Protein AF-D6WAL2-F1 (afdb_monomer)

InterPro domains:
  IPR043472 Macro domain-like [G3DSA:3.40.220.10] (31-70)

Nearest PDB structures (foldseek):
  2mkd-assembly1_A  TM=2.718E-01  e=6.088E+00  Homo sapiens

pLDDT: mean 73.25, std 17.26, range [39.75, 96.06]

Radius of gyration: 22.71 Å; Cα contacts (8 Å, |Δi|>4): 28; chains: 1; bounding box: 51×24×54 Å

Mean predicted aligned error: 16.81 Å

Solvent-accessible surface area (backbone atoms only — not comparable to full-atom values): 5088 Å² total; per-residue (Å²): 139,83,88,80,83,83,86,81,78,89,78,84,78,82,77,86,74,88,69,81,90,72,91,68,81,77,82,71,74,80,83,78,86,85,88,72,60,69,43,83,42,94,88,46,105,46,73,45,62,36,80,69,34,45,57,50,21,59,75,51,72,48,49,53,61,73,69,63,71,132

Secondary structure (DSSP, 8-state):
------------------------S--PPP-------EEE-SSSS-EEEPHHHHHHHHHTTTHHHHH---

Structure (mmCIF, N/CA/C/O backbone):
data_AF-D6WAL2-F1
#
_entry.id   AF-D6WAL2-F1
#
loop_
_atom_site.group_PDB
_atom_site.id
_atom_site.type_symbol
_atom_site.label_atom_id
_atom_site.label_alt_id
_atom_site.label_comp_id
_atom_site.label_asym_id
_atom_site.label_entity_id
_atom_site.label_seq_id
_atom_site.pdbx_PDB_ins_code
_atom_site.Cartn_x
_atom_site.Cartn_y
_atom_site.Cartn_z
_atom_site.occupancy
_atom_site.B_iso_or_equiv
_atom_site.auth_seq_id
_atom_site.auth_comp_id
_atom_site.auth_asym_id
_atom_site.auth_atom_id
_atom_site.pdbx_PDB_model_num
ATOM 1 N N . MET A 1 1 ? 34.301 -10.415 22.090 1.00 39.75 1 MET A N 1
ATOM 2 C CA . MET A 1 1 ? 34.888 -10.796 20.786 1.00 39.75 1 MET A CA 1
ATOM 3 C C . MET A 1 1 ? 33.802 -10.603 19.736 1.00 39.75 1 MET A C 1
ATOM 5 O O . MET A 1 1 ? 32.858 -11.378 19.727 1.00 39.75 1 MET A O 1
ATOM 9 N N . ALA A 1 2 ? 33.847 -9.521 18.956 1.00 49.09 2 ALA A N 1
ATOM 10 C CA . ALA A 1 2 ? 32.820 -9.210 17.958 1.00 49.09 2 ALA A CA 1
ATOM 11 C C . ALA A 1 2 ? 33.328 -9.603 16.564 1.00 49.09 2 ALA A C 1
ATOM 13 O O . ALA A 1 2 ? 34.395 -9.152 16.151 1.00 49.09 2 ALA A O 1
ATOM 14 N N . LEU A 1 3 ? 32.588 -10.459 15.856 1.00 50.59 3 LEU A N 1
ATOM 15 C CA . LEU A 1 3 ? 32.908 -10.855 14.485 1.00 50.59 3 LEU A CA 1
ATOM 16 C C . LEU A 1 3 ? 32.292 -9.839 13.517 1.00 50.59 3 LEU A C 1
ATOM 18 O O . LEU A 1 3 ? 31.082 -9.805 13.311 1.00 50.59 3 LEU A O 1
ATOM 22 N N . SER A 1 4 ? 33.148 -8.989 12.953 1.00 53.81 4 SER A N 1
ATOM 23 C CA . SER A 1 4 ? 32.807 -8.046 11.888 1.00 53.81 4 SER A CA 1
ATOM 24 C C . SER A 1 4 ? 32.822 -8.772 10.542 1.00 53.81 4 SER A C 1
ATOM 26 O O . SER A 1 4 ? 33.863 -9.280 10.122 1.00 53.81 4 SER A O 1
ATOM 28 N N . LEU A 1 5 ? 31.676 -8.843 9.862 1.00 54.25 5 LEU A N 1
ATOM 29 C CA . LEU A 1 5 ? 31.572 -9.440 8.529 1.00 54.25 5 LEU A CA 1
ATOM 30 C C . LEU A 1 5 ? 31.688 -8.349 7.462 1.00 54.25 5 LEU A C 1
ATOM 32 O O . LEU A 1 5 ? 30.721 -7.674 7.112 1.00 54.25 5 LEU A O 1
ATOM 36 N N . THR A 1 6 ? 32.893 -8.181 6.923 1.00 59.00 6 THR A N 1
ATOM 37 C CA . THR A 1 6 ? 33.152 -7.293 5.788 1.00 59.00 6 THR A CA 1
ATOM 38 C C . THR A 1 6 ? 32.680 -7.945 4.486 1.00 59.00 6 THR A C 1
ATOM 40 O O . THR A 1 6 ? 33.341 -8.800 3.901 1.00 59.00 6 THR A O 1
ATOM 43 N N . CYS A 1 7 ? 31.514 -7.526 3.993 1.00 49.38 7 CYS A N 1
ATOM 44 C CA . CYS A 1 7 ? 31.024 -7.933 2.678 1.00 49.38 7 CYS A CA 1
ATOM 45 C C . CYS A 1 7 ? 31.782 -7.189 1.568 1.00 49.38 7 CYS A C 1
ATOM 47 O O . CYS A 1 7 ? 31.423 -6.077 1.189 1.00 49.38 7 CYS A O 1
ATOM 49 N N . LYS A 1 8 ? 32.820 -7.815 1.004 1.00 62.31 8 LYS A N 1
ATOM 50 C CA . LYS A 1 8 ? 33.381 -7.428 -0.298 1.00 62.31 8 LYS A CA 1
ATOM 51 C C . LYS A 1 8 ? 33.119 -8.536 -1.311 1.00 62.31 8 LYS A C 1
ATOM 53 O O . LYS A 1 8 ? 33.871 -9.500 -1.391 1.00 62.31 8 LYS A O 1
ATOM 58 N N . LYS A 1 9 ? 32.069 -8.382 -2.117 1.00 60.19 9 LYS A N 1
ATOM 59 C CA . LYS A 1 9 ? 31.903 -9.127 -3.373 1.00 60.19 9 LYS A CA 1
ATOM 60 C C . LYS A 1 9 ? 31.420 -8.170 -4.457 1.00 60.19 9 LYS A C 1
ATOM 62 O O . LYS A 1 9 ? 30.230 -7.951 -4.638 1.00 60.19 9 LYS A O 1
ATOM 67 N N . LEU A 1 10 ? 32.381 -7.586 -5.170 1.00 63.00 10 LEU A N 1
ATOM 68 C CA . LEU A 1 10 ? 32.142 -6.985 -6.478 1.00 63.00 10 LEU A CA 1
ATOM 69 C C . LEU A 1 10 ? 31.936 -8.127 -7.475 1.00 63.00 10 LEU A C 1
ATOM 71 O O . LEU A 1 10 ? 32.900 -8.736 -7.933 1.00 63.00 10 LEU A O 1
ATOM 75 N N . LEU A 1 11 ? 30.684 -8.435 -7.800 1.00 56.62 11 LEU A N 1
ATOM 76 C CA . LEU A 1 11 ? 30.356 -9.333 -8.904 1.00 56.62 11 LEU A CA 1
ATOM 77 C C . LEU A 1 11 ? 30.143 -8.489 -10.161 1.00 56.62 11 LEU A C 1
ATOM 79 O O . LEU A 1 11 ? 29.051 -7.992 -10.424 1.00 56.62 11 LEU A O 1
ATOM 83 N N . ARG A 1 12 ? 31.213 -8.303 -10.940 1.00 57.41 12 ARG A N 1
ATOM 84 C CA . ARG A 1 12 ? 31.108 -7.816 -12.319 1.00 57.41 12 ARG A CA 1
ATOM 85 C C . ARG A 1 12 ? 30.607 -8.959 -13.196 1.00 57.41 12 ARG A C 1
ATOM 87 O O . ARG A 1 12 ? 31.395 -9.756 -13.692 1.00 57.41 12 ARG A O 1
ATOM 94 N N . LEU A 1 13 ? 29.296 -9.031 -13.387 1.00 49.97 13 LEU A N 1
ATOM 95 C CA . LEU A 1 13 ? 28.689 -9.877 -14.409 1.00 49.97 13 LEU A CA 1
ATOM 96 C C . LEU A 1 13 ? 28.582 -9.071 -15.706 1.00 49.97 13 LEU A C 1
ATOM 98 O O . LEU A 1 13 ? 27.591 -8.392 -15.956 1.00 49.97 13 LEU A O 1
ATOM 102 N N . SER A 1 14 ? 29.627 -9.114 -16.530 1.00 58.31 14 SER A N 1
ATOM 103 C CA . SER A 1 14 ? 29.554 -8.634 -17.911 1.00 58.31 14 SER A CA 1
ATOM 104 C C . SER A 1 14 ? 28.908 -9.713 -18.779 1.00 58.31 14 SER A C 1
ATOM 106 O O . SER A 1 14 ? 29.599 -10.537 -19.378 1.00 58.31 14 SER A O 1
ATOM 108 N N . VAL A 1 15 ? 27.577 -9.726 -18.840 1.00 53.72 15 VAL A N 1
ATOM 109 C CA . VAL A 1 15 ? 26.854 -10.525 -19.834 1.00 53.72 15 VAL A CA 1
ATOM 110 C C . VAL A 1 15 ? 26.793 -9.700 -21.115 1.00 53.72 15 VAL A C 1
ATOM 112 O O . VAL A 1 15 ? 26.025 -8.748 -21.232 1.00 53.72 15 VAL A O 1
ATOM 115 N N . SER A 1 16 ? 27.670 -10.034 -22.062 1.00 60.09 16 SER A N 1
ATOM 116 C CA . SER A 1 16 ? 27.683 -9.451 -23.403 1.00 60.09 16 SER A CA 1
ATOM 117 C C . SER A 1 16 ? 26.475 -9.975 -24.176 1.00 60.09 16 SER A C 1
ATOM 119 O O . SER A 1 16 ? 26.538 -11.000 -24.851 1.00 60.09 16 SER A O 1
ATOM 121 N N . SER A 1 17 ? 25.343 -9.296 -24.020 1.00 54.31 17 SER A N 1
ATOM 122 C CA . SER A 1 17 ? 24.097 -9.683 -24.664 1.00 54.31 17 SER A CA 1
ATOM 123 C C . SER A 1 17 ? 23.888 -8.865 -25.930 1.00 54.31 17 SER A C 1
ATOM 125 O O . SER A 1 17 ? 23.280 -7.796 -25.920 1.00 54.31 17 SER A O 1
ATOM 127 N N . ARG A 1 18 ? 24.431 -9.373 -27.040 1.00 58.88 18 ARG A N 1
ATOM 128 C CA . ARG A 1 18 ? 24.102 -8.907 -28.392 1.00 58.88 18 ARG A CA 1
ATOM 129 C C . ARG A 1 18 ? 22.678 -9.348 -28.729 1.00 58.88 18 ARG A C 1
ATOM 131 O O . ARG A 1 18 ? 22.482 -10.388 -29.350 1.00 58.88 18 ARG A O 1
ATOM 138 N N . TYR A 1 19 ? 21.691 -8.567 -28.302 1.00 56.69 19 TYR A N 1
ATOM 139 C CA . TYR A 1 19 ? 20.318 -8.722 -28.766 1.00 56.69 19 TYR A CA 1
ATOM 140 C C . TYR A 1 19 ? 20.077 -7.837 -29.986 1.00 56.69 19 TYR A C 1
ATOM 142 O O . TYR A 1 19 ? 20.340 -6.636 -29.979 1.00 56.69 19 TYR A O 1
ATOM 150 N N . PHE A 1 20 ? 19.604 -8.487 -31.045 1.00 49.38 20 PHE A N 1
ATOM 151 C CA . PHE A 1 20 ? 19.123 -7.889 -32.278 1.00 49.38 20 PHE A CA 1
ATOM 152 C C . PHE A 1 20 ? 18.140 -6.748 -31.984 1.00 49.38 20 PHE A C 1
ATOM 154 O O . PHE A 1 20 ? 17.118 -6.948 -31.327 1.00 49.38 20 PHE A O 1
ATOM 161 N N . PHE A 1 21 ? 18.435 -5.559 -32.513 1.00 52.72 21 PHE A N 1
ATOM 162 C CA . PHE A 1 21 ? 17.504 -4.437 -32.553 1.00 52.72 21 PHE A CA 1
ATOM 163 C C . PHE A 1 21 ? 16.308 -4.807 -33.440 1.00 52.72 21 PHE A C 1
ATOM 1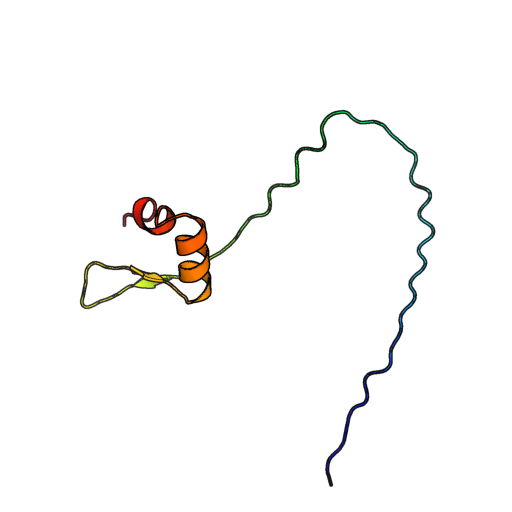65 O O . PHE A 1 21 ? 16.384 -4.753 -34.666 1.00 52.72 21 PHE A O 1
ATOM 172 N N . ARG A 1 22 ? 15.191 -5.179 -32.813 1.00 55.16 22 ARG A N 1
ATOM 173 C CA . ARG A 1 22 ? 13.872 -5.209 -33.447 1.00 55.16 22 ARG A CA 1
ATOM 174 C C . ARG A 1 22 ? 13.136 -3.940 -33.003 1.00 55.16 22 ARG A C 1
ATOM 176 O O . ARG A 1 22 ? 12.791 -3.854 -31.825 1.00 55.16 22 ARG A O 1
ATOM 183 N N . PRO A 1 23 ? 12.907 -2.941 -33.874 1.00 57.72 23 PRO A N 1
ATOM 184 C CA . PRO A 1 23 ? 12.165 -1.752 -33.487 1.00 57.72 23 PRO A CA 1
ATOM 185 C C . PRO A 1 23 ? 10.674 -2.095 -33.516 1.00 57.72 23 PRO A C 1
ATOM 187 O O . PRO A 1 23 ? 9.975 -1.855 -34.497 1.0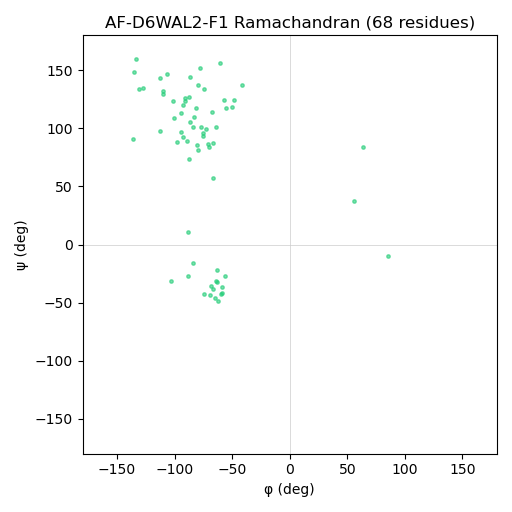0 57.72 23 PRO A O 1
ATOM 190 N N . CYS A 1 24 ? 10.188 -2.725 -32.448 1.00 49.22 24 CYS A N 1
ATOM 191 C CA . CYS A 1 24 ? 8.757 -2.852 -32.215 1.00 49.22 24 CYS A CA 1
ATOM 192 C C . CYS A 1 24 ? 8.262 -1.563 -31.554 1.00 49.22 24 CYS A C 1
ATOM 194 O O . CYS A 1 24 ? 8.591 -1.253 -30.412 1.00 49.22 24 CYS A O 1
ATOM 196 N N . SER A 1 25 ? 7.496 -0.809 -32.339 1.00 57.28 25 SER A N 1
ATOM 197 C CA . SER A 1 25 ? 6.631 0.291 -31.926 1.00 57.28 25 SER A CA 1
ATOM 198 C C . SER A 1 25 ? 5.869 -0.024 -30.627 1.00 57.28 25 SER A C 1
ATOM 200 O O . SER A 1 25 ? 5.329 -1.118 -30.468 1.00 57.28 25 SER A O 1
ATOM 202 N N . SER A 1 26 ? 5.805 0.966 -29.729 1.00 58.28 26 SER A N 1
ATOM 203 C CA . SER A 1 26 ? 5.104 0.988 -28.433 1.00 58.28 26 SER A CA 1
ATOM 204 C C . SER A 1 26 ? 5.601 -0.005 -27.370 1.00 58.28 26 SER A C 1
ATOM 206 O O . SER A 1 26 ? 5.012 -1.054 -27.124 1.00 58.28 26 SER A O 1
ATOM 208 N N . ALA A 1 27 ? 6.653 0.381 -26.644 1.00 58.00 27 ALA A N 1
ATOM 209 C CA . ALA A 1 27 ? 6.895 -0.162 -25.312 1.00 58.00 27 ALA A CA 1
ATOM 210 C C . ALA A 1 27 ? 5.762 0.315 -24.388 1.00 58.00 27 ALA A C 1
ATOM 212 O O . ALA A 1 27 ? 5.861 1.366 -23.757 1.00 58.00 27 ALA A O 1
ATOM 213 N N . CYS A 1 28 ? 4.653 -0.424 -24.341 1.00 61.00 28 CYS A N 1
ATOM 214 C CA . CYS A 1 28 ? 3.718 -0.311 -23.231 1.00 61.00 28 CYS A CA 1
ATOM 215 C C . CYS A 1 28 ? 4.534 -0.566 -21.957 1.00 61.00 28 CYS A C 1
ATOM 217 O O . CYS A 1 28 ? 5.107 -1.653 -21.846 1.00 61.00 28 CYS A O 1
ATOM 219 N N . PRO A 1 29 ? 4.658 0.400 -21.028 1.00 67.44 29 PRO A N 1
ATOM 220 C CA . PRO A 1 29 ? 5.378 0.150 -19.793 1.00 67.44 29 PRO A CA 1
ATOM 221 C C . PRO A 1 29 ? 4.709 -1.041 -19.113 1.00 67.44 29 PRO A C 1
ATOM 223 O O . PRO A 1 29 ? 3.490 -1.043 -18.918 1.00 67.44 29 PRO A O 1
ATOM 226 N N . GLU A 1 30 ? 5.493 -2.078 -18.823 1.00 72.38 30 GLU A N 1
ATOM 227 C CA . GLU A 1 30 ? 5.010 -3.261 -18.120 1.00 72.38 30 GLU A CA 1
ATOM 228 C C . GLU A 1 30 ? 4.264 -2.805 -16.863 1.00 72.38 30 GLU A C 1
ATOM 230 O O . GLU A 1 30 ? 4.821 -2.116 -16.001 1.00 72.38 30 GLU A O 1
ATOM 235 N N . LYS A 1 31 ? 2.968 -3.125 -16.787 1.00 78.50 31 LYS A N 1
ATOM 236 C CA . LYS A 1 31 ? 2.140 -2.735 -15.647 1.00 78.50 31 LYS A CA 1
ATOM 237 C C . LYS A 1 31 ? 2.634 -3.503 -14.427 1.00 78.50 31 LYS A C 1
ATOM 239 O O . LYS A 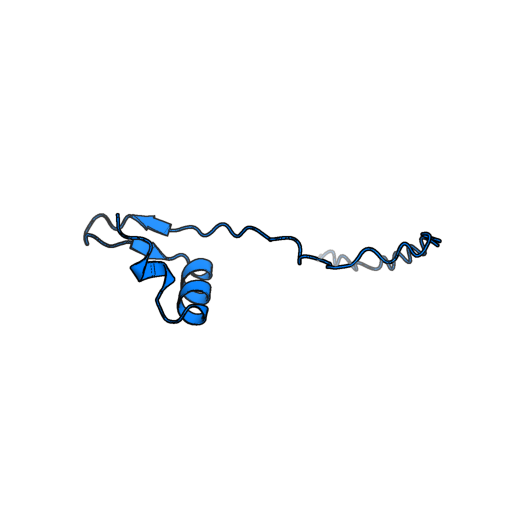1 31 ? 2.514 -4.723 -14.369 1.00 78.50 31 LYS A O 1
ATOM 244 N N . LYS A 1 32 ? 3.184 -2.785 -13.451 1.00 86.12 32 LYS A N 1
ATOM 245 C CA . LYS A 1 32 ? 3.574 -3.357 -12.160 1.00 86.12 32 LYS A CA 1
ATOM 246 C C . LYS A 1 32 ? 2.377 -3.316 -11.217 1.00 86.12 32 LYS A C 1
ATOM 248 O O . LYS A 1 32 ? 1.778 -2.259 -11.037 1.00 86.12 32 LYS A O 1
ATOM 253 N N . GLY A 1 33 ? 2.036 -4.464 -10.636 1.00 90.12 33 GLY A N 1
ATOM 254 C CA . GLY A 1 33 ? 1.070 -4.547 -9.544 1.00 90.12 33 GLY A CA 1
ATOM 255 C C . GLY A 1 33 ? 1.700 -4.121 -8.217 1.00 90.12 33 GLY A C 1
ATOM 256 O O . GLY A 1 33 ? 2.906 -4.274 -8.021 1.00 90.12 33 GLY A O 1
ATOM 257 N N . LEU A 1 34 ? 0.881 -3.597 -7.310 1.00 91.81 34 LEU A N 1
ATOM 258 C CA . LEU A 1 34 ? 1.271 -3.235 -5.950 1.00 91.81 34 LEU A CA 1
ATOM 259 C C . LEU A 1 34 ? 0.247 -3.827 -4.981 1.00 91.81 34 LEU A C 1
ATOM 261 O O . LEU A 1 34 ? -0.952 -3.698 -5.207 1.00 91.81 34 LEU A O 1
ATOM 265 N N . VAL A 1 35 ? 0.729 -4.455 -3.910 1.0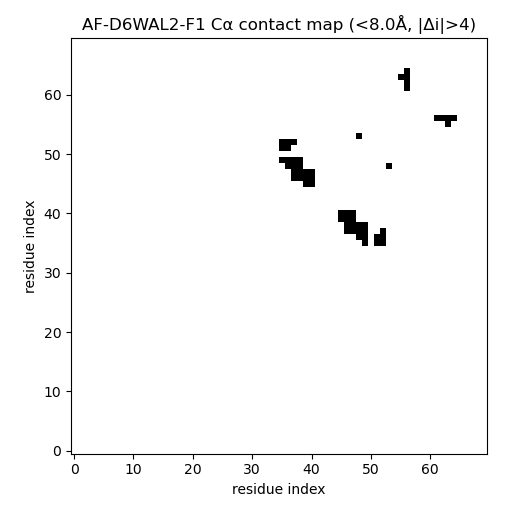0 94.31 35 VAL A N 1
ATOM 266 C CA . VAL A 1 35 ? -0.105 -4.984 -2.825 1.00 94.31 35 VAL A CA 1
ATOM 267 C C . VAL A 1 35 ? 0.132 -4.129 -1.587 1.00 94.31 35 VAL A C 1
ATOM 269 O O . VAL A 1 35 ? 1.280 -3.846 -1.243 1.00 94.31 35 VAL A O 1
ATOM 272 N N . LEU A 1 36 ? -0.949 -3.705 -0.937 1.00 94.25 36 LEU A N 1
ATOM 273 C CA . LEU A 1 36 ? -0.934 -2.868 0.259 1.00 94.25 36 LEU A CA 1
ATOM 274 C C . LEU A 1 36 ? -1.788 -3.534 1.339 1.00 94.25 36 LEU A C 1
ATOM 276 O O . LEU A 1 36 ? -2.882 -4.008 1.046 1.00 94.25 36 LEU A O 1
ATOM 280 N N . GLY A 1 37 ? -1.273 -3.585 2.567 1.00 92.38 37 GLY A N 1
ATOM 281 C CA . GLY A 1 37 ? -2.001 -4.123 3.715 1.00 92.38 37 GLY A CA 1
ATOM 282 C C . GLY A 1 37 ? -2.868 -3.061 4.387 1.00 92.38 37 GLY A C 1
ATOM 283 O O . GLY A 1 37 ? -2.457 -1.896 4.481 1.00 92.38 37 GLY A O 1
ATOM 284 N N . VAL A 1 38 ? -4.027 -3.493 4.878 1.00 92.19 38 VAL A N 1
ATOM 285 C CA . VAL A 1 38 ? -4.970 -2.719 5.695 1.00 92.19 38 VAL A CA 1
ATOM 286 C C . VAL A 1 38 ? -5.430 -3.582 6.868 1.00 92.19 38 VAL A C 1
ATOM 288 O O . VAL A 1 38 ? -5.489 -4.807 6.733 1.00 92.19 38 VAL A O 1
ATOM 291 N N . TYR A 1 39 ? -5.729 -2.953 7.997 1.00 89.69 39 TYR A N 1
ATOM 292 C CA . TYR A 1 39 ? -6.352 -3.592 9.150 1.00 89.69 39 TYR A CA 1
ATOM 293 C C . TYR A 1 39 ? -7.809 -3.147 9.252 1.00 89.69 39 TYR A C 1
ATOM 295 O O . TYR A 1 39 ? -8.144 -2.017 8.888 1.00 89.69 39 TYR A O 1
ATOM 303 N N . SER A 1 40 ? -8.664 -4.046 9.731 1.00 85.00 40 SER A N 1
ATOM 304 C CA . SER A 1 40 ? -10.010 -3.686 10.167 1.00 85.00 40 SER A CA 1
ATOM 305 C C . SER A 1 40 ? -9.902 -2.972 11.507 1.00 85.00 40 SER A C 1
ATOM 307 O O . SER A 1 40 ? -9.178 -3.446 12.383 1.00 85.00 40 SER A O 1
ATOM 309 N N . ASP A 1 41 ? -10.600 -1.854 11.652 1.00 78.94 41 ASP A N 1
ATOM 310 C CA . ASP A 1 41 ? -10.839 -1.259 12.959 1.00 78.94 41 ASP A CA 1
ATOM 311 C C . ASP A 1 41 ? -12.155 -1.840 13.500 1.00 78.94 41 ASP A C 1
ATOM 313 O O . ASP A 1 41 ? -13.178 -1.818 12.815 1.00 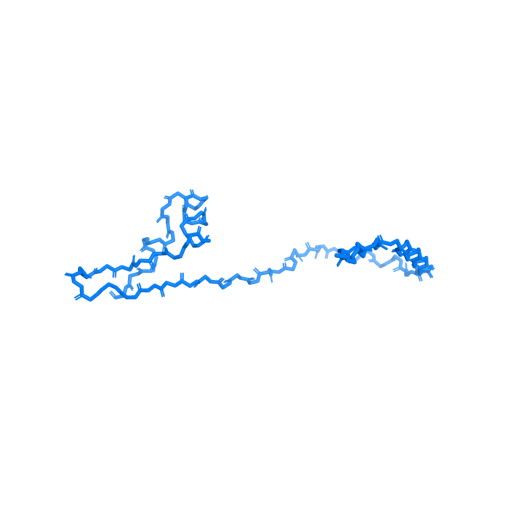78.94 41 ASP A O 1
ATOM 317 N N . ASP A 1 42 ? -12.107 -2.453 14.683 1.00 70.38 42 ASP A N 1
ATOM 318 C CA . ASP A 1 42 ? -13.278 -3.073 15.316 1.00 70.38 42 ASP A CA 1
ATOM 319 C C . ASP A 1 42 ? -14.121 -2.038 16.094 1.00 70.38 42 ASP A C 1
ATOM 321 O O . ASP A 1 42 ? -15.272 -2.316 16.437 1.00 70.38 42 ASP A O 1
ATOM 325 N N . GLU A 1 43 ? -13.576 -0.846 16.383 1.00 68.25 43 GLU A N 1
ATOM 326 C CA . GLU A 1 43 ? -14.242 0.190 17.189 1.00 68.25 43 GLU A CA 1
ATOM 327 C C . GLU A 1 43 ? -14.824 1.335 16.348 1.00 68.25 43 GLU A C 1
ATOM 329 O O . GLU A 1 43 ? -15.856 1.909 16.708 1.00 68.25 43 GLU A O 1
ATOM 334 N N . CYS A 1 44 ? -14.203 1.654 15.213 1.00 60.91 44 CYS A N 1
ATOM 335 C CA . CYS A 1 44 ? -14.754 2.555 14.201 1.00 60.91 44 CYS A CA 1
ATOM 336 C C . CYS A 1 44 ? -15.059 1.755 12.931 1.00 60.91 44 CYS A C 1
ATOM 338 O O . CYS A 1 44 ? -14.279 0.888 12.571 1.00 60.91 44 CYS A O 1
ATOM 340 N N . GLU A 1 45 ? -16.138 2.069 12.202 1.00 64.31 45 GLU A N 1
ATOM 341 C CA . GLU A 1 45 ? -16.395 1.556 10.836 1.00 64.31 45 GLU A CA 1
ATOM 342 C C . GLU A 1 45 ? -15.352 2.107 9.834 1.00 64.31 45 GLU A C 1
ATOM 344 O O . GLU A 1 45 ? -15.662 2.811 8.871 1.00 64.31 45 GLU A O 1
ATOM 349 N N . GLY A 1 46 ? -14.076 1.866 10.110 1.00 71.12 46 GLY A N 1
ATOM 350 C CA . GLY A 1 46 ? -12.924 2.443 9.455 1.00 71.12 46 GLY A CA 1
ATOM 351 C C . GLY A 1 46 ? -11.890 1.377 9.121 1.00 71.12 46 GLY A C 1
ATOM 352 O O . GLY A 1 46 ? -11.866 0.272 9.657 1.00 71.12 46 GLY A O 1
ATOM 353 N N . LEU A 1 47 ? -11.024 1.725 8.179 1.00 84.00 47 LEU A N 1
ATOM 354 C CA . LEU A 1 47 ? -9.879 0.915 7.792 1.00 84.00 47 LEU A CA 1
ATOM 355 C C . LEU A 1 47 ? -8.613 1.619 8.249 1.00 84.00 47 LEU A C 1
ATOM 357 O O . LEU A 1 47 ? -8.400 2.788 7.914 1.00 84.00 47 LEU A O 1
ATOM 361 N N . GLU A 1 48 ? -7.738 0.895 8.938 1.00 89.06 48 GLU A N 1
ATOM 362 C CA . GLU A 1 48 ? -6.424 1.408 9.301 1.00 89.06 48 GLU A CA 1
ATOM 363 C C . GLU A 1 48 ? -5.401 1.019 8.226 1.00 89.06 48 GLU A C 1
ATOM 365 O O . GLU A 1 48 ? -5.176 -0.155 7.910 1.00 89.06 48 GLU A O 1
ATOM 370 N N . LEU A 1 49 ? -4.773 2.023 7.612 1.00 90.25 49 LEU A N 1
ATOM 371 C CA . LEU A 1 49 ? -3.754 1.801 6.593 1.00 90.25 49 LEU A CA 1
ATOM 372 C C . LEU A 1 49 ? -2.413 1.450 7.239 1.00 90.25 49 LEU A C 1
ATOM 374 O O . LEU A 1 49 ? -1.941 2.134 8.142 1.00 90.25 49 LEU A O 1
ATOM 378 N N . THR A 1 50 ? -1.713 0.456 6.687 1.00 94.50 50 THR A N 1
ATOM 379 C CA . THR A 1 50 ? -0.296 0.263 7.030 1.00 94.50 50 THR A CA 1
ATOM 380 C C . THR A 1 50 ? 0.536 1.501 6.650 1.00 94.50 50 THR A C 1
ATOM 382 O O . THR A 1 50 ? 0.198 2.192 5.684 1.00 94.50 50 THR A O 1
ATOM 385 N N . PRO A 1 51 ? 1.700 1.750 7.285 1.00 95.75 51 PRO A N 1
ATOM 386 C CA . PRO A 1 51 ? 2.537 2.917 6.968 1.00 95.75 51 PRO A CA 1
ATOM 387 C C . PRO A 1 51 ? 2.950 3.023 5.489 1.00 95.75 51 PRO A C 1
ATOM 389 O O . PRO A 1 51 ? 3.221 4.108 4.971 1.00 95.75 51 PRO A O 1
ATOM 392 N N . ALA A 1 52 ? 3.029 1.890 4.784 1.00 95.38 52 ALA A N 1
ATOM 393 C CA . ALA A 1 52 ? 3.283 1.862 3.346 1.00 95.38 52 ALA A CA 1
ATOM 394 C C . ALA A 1 52 ? 2.046 2.282 2.532 1.00 95.38 52 ALA A C 1
ATOM 396 O O . ALA A 1 52 ? 2.174 3.053 1.577 1.00 95.38 52 ALA A O 1
ATOM 397 N N . ALA A 1 53 ? 0.864 1.801 2.922 1.00 93.88 53 ALA A N 1
ATOM 398 C CA . ALA A 1 53 ? -0.403 2.148 2.294 1.00 93.88 53 ALA A CA 1
ATOM 399 C C . ALA A 1 53 ? -0.767 3.620 2.522 1.00 93.88 53 ALA A C 1
ATOM 401 O O . ALA A 1 53 ? -1.198 4.289 1.587 1.00 93.88 53 ALA A O 1
ATOM 402 N N . GLU A 1 54 ? -0.494 4.163 3.709 1.00 94.12 54 GLU A N 1
ATOM 403 C CA . GLU A 1 54 ? -0.709 5.575 4.027 1.00 94.12 54 GLU A CA 1
ATOM 404 C C . GLU A 1 54 ? 0.146 6.493 3.139 1.00 94.12 54 GLU A C 1
ATOM 406 O O . GLU A 1 54 ? -0.369 7.403 2.488 1.00 94.12 54 GLU A O 1
ATOM 411 N N . LYS A 1 55 ? 1.448 6.202 3.010 1.00 96.06 55 LYS A N 1
ATOM 412 C CA . LYS A 1 55 ? 2.342 6.941 2.101 1.00 96.06 55 LYS A CA 1
ATOM 413 C C . LYS A 1 55 ? 1.876 6.874 0.652 1.00 96.06 55 LYS A C 1
ATOM 415 O O . LYS A 1 55 ? 2.038 7.838 -0.097 1.00 96.06 55 LYS A O 1
ATOM 420 N N . TYR A 1 56 ? 1.337 5.734 0.228 1.00 94.88 56 TYR A N 1
ATOM 421 C CA . TYR A 1 56 ? 0.779 5.597 -1.111 1.00 94.88 56 TYR A CA 1
ATOM 422 C C . TYR A 1 56 ? -0.509 6.417 -1.265 1.00 94.88 56 TYR A C 1
ATOM 424 O O . TYR A 1 56 ? -0.652 7.150 -2.240 1.00 94.88 56 TYR A O 1
ATOM 432 N N . ASN A 1 57 ? -1.397 6.385 -0.273 1.00 93.88 57 ASN A N 1
ATOM 433 C CA . ASN A 1 57 ? -2.616 7.183 -0.258 1.00 93.88 57 ASN A CA 1
ATOM 434 C C . ASN A 1 57 ? -2.322 8.692 -0.332 1.00 93.88 57 ASN A C 1
ATOM 436 O O . ASN A 1 57 ? -2.953 9.402 -1.113 1.00 93.88 57 ASN A O 1
ATOM 440 N N . GLN A 1 58 ? -1.307 9.174 0.393 1.00 95.25 58 GLN A N 1
ATOM 441 C CA . GLN A 1 58 ? -0.842 10.564 0.311 1.00 95.25 58 GLN A CA 1
ATOM 442 C C . GLN A 1 58 ? -0.380 10.934 -1.107 1.00 95.25 58 GLN A C 1
ATOM 444 O O . GLN A 1 58 ? -0.753 11.986 -1.625 1.00 95.25 58 GLN A O 1
ATOM 449 N N . LYS A 1 59 ? 0.368 10.050 -1.786 1.00 94.69 59 LYS A N 1
ATOM 450 C CA . LYS A 1 59 ? 0.761 10.249 -3.197 1.00 94.69 59 LYS A CA 1
ATOM 451 C C . LYS A 1 59 ? -0.441 10.296 -4.138 1.00 94.69 59 LYS A C 1
ATOM 453 O O . LYS A 1 59 ? -0.403 11.001 -5.141 1.00 94.69 59 LYS A O 1
ATOM 458 N N . CYS A 1 60 ? -1.495 9.559 -3.809 1.00 92.44 60 CYS A N 1
ATOM 459 C CA . CYS A 1 60 ? -2.753 9.538 -4.545 1.00 92.44 60 CYS A CA 1
ATOM 460 C C . CYS A 1 60 ? -3.753 10.609 -4.079 1.00 92.44 60 CYS A C 1
ATOM 462 O O . CYS A 1 60 ? -4.903 10.558 -4.506 1.00 92.44 60 CYS A O 1
ATOM 464 N N . GLN A 1 61 ? -3.341 11.573 -3.244 1.00 93.56 61 GLN A N 1
ATOM 465 C CA . GLN A 1 61 ? -4.193 12.656 -2.731 1.00 93.56 61 GLN A CA 1
ATOM 466 C C . GLN A 1 61 ? -5.457 12.154 -2.010 1.00 93.56 61 GLN A C 1
ATOM 468 O O . GLN A 1 61 ? -6.527 12.729 -2.168 1.00 93.56 61 GLN A O 1
ATOM 473 N N . GLY A 1 62 ? -5.363 11.054 -1.259 1.00 89.50 62 GLY A N 1
ATOM 474 C CA . GLY A 1 62 ? -6.500 10.506 -0.508 1.00 89.50 62 GLY A CA 1
ATOM 475 C C . GLY A 1 62 ? 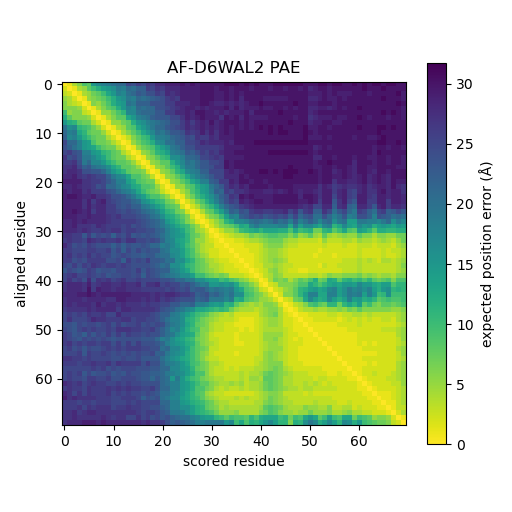-7.410 9.565 -1.307 1.00 89.50 62 GLY A C 1
ATOM 476 O O . GLY A 1 62 ? -8.219 8.854 -0.715 1.00 89.50 62 GLY A O 1
ATOM 477 N N . ARG A 1 63 ? -7.238 9.478 -2.635 1.00 90.00 63 ARG A N 1
ATOM 478 C CA . ARG A 1 63 ? -8.106 8.674 -3.516 1.00 90.00 63 ARG A CA 1
ATOM 479 C C . ARG A 1 63 ? -8.074 7.175 -3.230 1.00 90.00 63 ARG A C 1
ATOM 481 O O . ARG A 1 63 ? -8.999 6.475 -3.626 1.00 90.00 63 ARG A O 1
ATOM 488 N N . LEU A 1 64 ? -7.021 6.665 -2.581 1.00 89.88 64 LEU A N 1
ATOM 489 C CA . LEU A 1 64 ? -6.960 5.246 -2.226 1.00 89.88 64 LEU A CA 1
ATOM 490 C C . LEU A 1 64 ? -8.068 4.910 -1.219 1.00 89.88 64 LEU A C 1
ATOM 492 O O . LEU A 1 64 ? -8.782 3.936 -1.417 1.00 89.88 64 LEU A O 1
ATOM 496 N N . LEU A 1 65 ? -8.251 5.740 -0.187 1.00 87.06 65 LEU A N 1
ATOM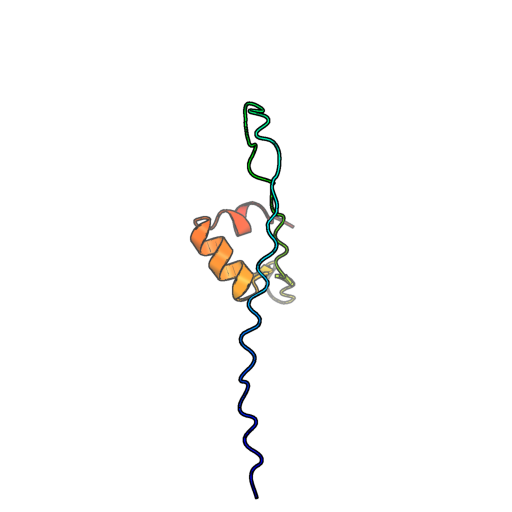 497 C CA . LEU A 1 65 ? -9.309 5.545 0.813 1.00 87.06 65 LEU A CA 1
ATOM 498 C C . LEU A 1 65 ? -10.709 5.755 0.230 1.00 87.06 65 LEU A C 1
ATOM 500 O O . LEU A 1 65 ? -11.628 5.031 0.578 1.00 87.06 65 LEU A O 1
ATOM 504 N N . GLU A 1 66 ? -10.878 6.698 -0.699 1.00 87.38 66 GLU A N 1
ATOM 505 C CA . GLU A 1 66 ? -12.178 6.931 -1.347 1.00 87.38 66 GLU A CA 1
ATOM 506 C C . GLU A 1 66 ? -12.663 5.732 -2.173 1.00 87.38 66 GLU A C 1
ATOM 508 O O . GLU A 1 66 ? -13.871 5.532 -2.325 1.00 87.38 66 GLU A O 1
ATOM 513 N N . GLN A 1 67 ? -11.723 4.969 -2.741 1.00 86.38 67 G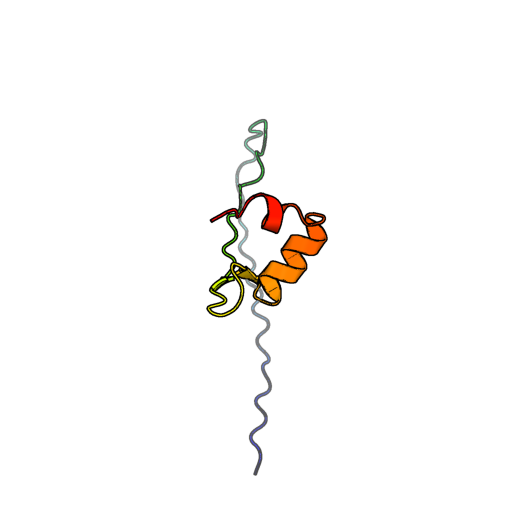LN A N 1
ATOM 514 C CA . GLN A 1 67 ? -12.007 3.809 -3.587 1.00 86.38 67 GLN A CA 1
ATOM 515 C C . GLN A 1 67 ? -12.160 2.513 -2.795 1.00 86.38 67 GLN A C 1
ATOM 517 O O . GLN A 1 67 ? -12.865 1.612 -3.243 1.00 86.38 67 GLN A O 1
ATOM 522 N N . ILE A 1 68 ? -11.528 2.418 -1.627 1.00 82.88 68 ILE A N 1
ATOM 523 C CA . ILE A 1 68 ? -11.708 1.302 -0.703 1.00 82.88 68 ILE A CA 1
ATOM 524 C C . ILE A 1 68 ? -12.899 1.650 0.201 1.00 82.88 68 ILE A C 1
ATOM 526 O O . ILE A 1 68 ? -12.737 2.029 1.354 1.00 82.88 68 ILE A O 1
ATOM 530 N N . LYS A 1 69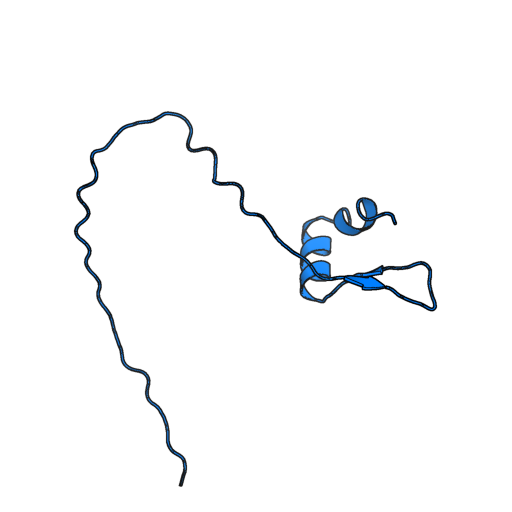 ? -14.113 1.572 -0.354 1.00 63.94 69 LYS A N 1
ATOM 531 C CA . LYS A 1 69 ? -15.347 1.534 0.440 1.00 63.94 69 LYS A CA 1
ATOM 532 C C . LYS A 1 69 ? -15.720 0.071 0.636 1.00 63.94 69 LYS A C 1
ATOM 534 O O . LYS A 1 69 ? -15.983 -0.610 -0.356 1.00 63.94 69 LYS A O 1
ATOM 539 N N . LEU A 1 70 ? -15.656 -0.394 1.881 1.00 58.72 70 LEU A N 1
ATOM 540 C CA . LEU A 1 70 ? -16.210 -1.683 2.297 1.00 58.72 70 LEU A CA 1
ATOM 541 C C . LEU A 1 70 ? -17.708 -1.549 2.571 1.00 58.72 70 LEU A C 1
ATOM 543 O O . LEU A 1 70 ? -18.119 -0.449 3.006 1.00 58.72 70 LEU A O 1
#

Foldseek 3Di:
DDDDDDDDDPDPPPPPDPDDDDPDPDPPPPDDDDDFDWDCDPVDNDIHGDPVRVVVCVVVVNVVRVVPDD

Sequence (70 aa):
MALSLTCKKLLRLSVSSRYFFRPCSSACPEKKGLVLGVYSDDECEGLELTPAAEKYNQKCQGRLLEQIKL

Organism: Tribolium castaneum (NCBI:txid7070)